Protein AF-T1IU68-F1 (afdb_monomer_lite)

Structure (mmCIF, N/CA/C/O backbone):
data_AF-T1IU68-F1
#
_entry.id   AF-T1IU68-F1
#
loop_
_atom_site.group_PDB
_atom_site.id
_atom_site.type_symbol
_atom_site.label_atom_id
_atom_site.label_alt_id
_atom_site.label_comp_id
_atom_site.label_asym_id
_atom_site.label_entity_id
_atom_site.label_seq_id
_atom_site.pdbx_PDB_ins_code
_atom_site.Cartn_x
_atom_site.Cartn_y
_atom_site.Cartn_z
_atom_site.occupancy
_atom_site.B_iso_or_equiv
_atom_site.auth_seq_id
_atom_site.auth_comp_id
_atom_site.auth_asym_id
_atom_site.auth_atom_id
_atom_site.pdbx_PDB_model_num
ATOM 1 N N . MET A 1 1 ? 6.802 -3.110 -20.819 1.00 61.47 1 MET A N 1
ATOM 2 C CA . MET A 1 1 ? 5.714 -2.334 -20.198 1.00 61.47 1 MET A CA 1
ATOM 3 C C . MET A 1 1 ? 6.019 -0.895 -20.506 1.00 61.47 1 MET A C 1
ATOM 5 O O . MET A 1 1 ? 7.110 -0.452 -20.181 1.00 61.47 1 MET A O 1
ATOM 9 N N . GLU A 1 2 ? 5.124 -0.239 -21.220 1.00 74.50 2 GLU A N 1
ATOM 10 C CA . GLU A 1 2 ? 5.261 1.149 -21.642 1.00 74.50 2 GLU A CA 1
ATOM 11 C C . GLU A 1 2 ? 3.881 1.775 -21.454 1.00 74.50 2 GLU A C 1
ATOM 13 O O . GLU A 1 2 ? 2.880 1.125 -21.759 1.00 74.50 2 GLU A O 1
ATOM 18 N N . GLY A 1 3 ? 3.831 2.956 -20.849 1.00 82.50 3 GLY A N 1
ATOM 19 C CA . GLY A 1 3 ? 2.588 3.612 -20.463 1.00 82.50 3 GLY A CA 1
ATOM 20 C C . GLY A 1 3 ? 2.772 4.499 -19.238 1.00 82.50 3 GLY A C 1
ATOM 21 O O . GLY A 1 3 ? 3.686 4.291 -18.437 1.00 82.50 3 GLY A O 1
ATOM 22 N N . ASP A 1 4 ? 1.886 5.479 -19.107 1.00 89.00 4 ASP A N 1
ATOM 23 C CA . ASP A 1 4 ? 1.865 6.393 -17.972 1.00 89.00 4 ASP A CA 1
ATOM 24 C C . ASP A 1 4 ? 1.159 5.750 -16.773 1.00 89.00 4 ASP A C 1
ATOM 26 O O . ASP A 1 4 ? 0.161 5.034 -16.920 1.00 89.00 4 ASP A O 1
ATOM 30 N N . LEU A 1 5 ? 1.672 6.016 -15.569 1.00 90.62 5 LEU A N 1
ATOM 31 C CA . LEU A 1 5 ? 1.045 5.571 -14.328 1.00 90.62 5 LEU A CA 1
ATOM 32 C C . LEU A 1 5 ? -0.271 6.321 -14.097 1.00 90.62 5 LEU A C 1
ATOM 34 O O . LEU A 1 5 ? -0.363 7.534 -14.283 1.00 90.62 5 LEU A O 1
ATOM 38 N N . SER A 1 6 ? -1.288 5.598 -13.630 1.00 90.88 6 SER A N 1
ATOM 39 C CA . SER A 1 6 ? -2.611 6.161 -13.319 1.00 90.88 6 SER A CA 1
ATOM 40 C C . SER A 1 6 ? -2.557 7.220 -12.220 1.00 90.88 6 SER A C 1
ATOM 42 O O . SER A 1 6 ? -3.398 8.119 -12.163 1.00 90.88 6 SER A O 1
ATOM 44 N N . TRP A 1 7 ? -1.580 7.102 -11.323 1.00 90.44 7 TRP A N 1
ATOM 45 C CA . TRP A 1 7 ? -1.438 7.943 -10.147 1.00 90.44 7 TRP A CA 1
ATOM 46 C C . TRP A 1 7 ? 0.023 8.291 -9.920 1.00 90.44 7 TRP A C 1
ATOM 48 O O . TRP A 1 7 ? 0.905 7.482 -10.181 1.00 90.44 7 TRP A O 1
ATOM 58 N N . LYS A 1 8 ? 0.256 9.479 -9.358 1.00 90.81 8 LYS A N 1
ATOM 59 C CA . LYS A 1 8 ? 1.592 9.914 -8.961 1.00 90.81 8 LYS A CA 1
ATOM 60 C C . LYS A 1 8 ? 2.097 9.101 -7.766 1.00 90.81 8 LYS A C 1
ATOM 62 O O . LYS A 1 8 ? 1.445 9.039 -6.718 1.00 90.81 8 LYS A O 1
ATOM 67 N N . GLU A 1 9 ? 3.286 8.554 -7.920 1.00 90.38 9 GLU A N 1
ATOM 68 C CA . GLU A 1 9 ? 4.063 7.800 -6.948 1.00 90.38 9 GLU A CA 1
ATOM 69 C C . GLU A 1 9 ? 5.212 8.639 -6.371 1.00 90.38 9 GLU A C 1
ATOM 71 O O . GLU A 1 9 ? 5.627 9.663 -6.923 1.00 90.38 9 GLU A O 1
ATOM 76 N N . ASN A 1 10 ? 5.711 8.224 -5.210 1.00 92.75 10 ASN A N 1
ATOM 77 C CA . ASN A 1 10 ? 6.903 8.799 -4.616 1.00 92.75 10 ASN A CA 1
ATOM 78 C C . ASN A 1 10 ? 8.127 8.043 -5.142 1.00 92.75 10 ASN A C 1
ATOM 80 O O . ASN A 1 10 ? 8.523 7.016 -4.592 1.00 92.75 10 ASN A O 1
ATOM 84 N N . VAL A 1 11 ? 8.710 8.561 -6.221 1.00 90.69 11 VAL A N 1
ATOM 85 C CA . VAL A 1 11 ? 9.860 7.951 -6.902 1.00 90.69 11 VAL A CA 1
ATOM 86 C C . VAL A 1 11 ? 11.069 7.805 -5.973 1.00 90.69 11 VAL A C 1
ATOM 88 O O . VAL A 1 11 ? 11.772 6.807 -6.063 1.00 90.69 11 VAL A O 1
ATOM 91 N N . GLU A 1 12 ? 11.286 8.745 -5.048 1.00 92.50 12 GLU A N 1
ATOM 92 C CA . GLU A 1 12 ? 12.439 8.725 -4.133 1.00 92.50 12 GLU A CA 1
ATOM 93 C C . GLU A 1 12 ? 12.379 7.561 -3.136 1.00 92.50 12 GLU A C 1
ATOM 95 O O . GLU A 1 12 ? 13.410 6.995 -2.778 1.00 92.50 12 GLU A O 1
ATOM 100 N N . ASN A 1 13 ? 11.168 7.181 -2.725 1.00 91.94 13 ASN A N 1
ATOM 101 C CA . ASN A 1 13 ? 10.932 6.075 -1.795 1.00 91.94 13 ASN A CA 1
ATOM 102 C C . ASN A 1 13 ? 10.561 4.763 -2.502 1.00 91.94 13 ASN A C 1
ATOM 104 O O . ASN A 1 13 ? 10.423 3.723 -1.855 1.00 91.94 13 ASN A O 1
ATOM 108 N N . SER A 1 14 ? 10.389 4.801 -3.821 1.00 93.00 14 SER A N 1
ATOM 109 C CA . SER A 1 14 ? 10.134 3.616 -4.633 1.00 93.00 14 SER A CA 1
ATOM 110 C C . SER A 1 14 ? 11.450 2.910 -4.947 1.00 93.00 14 SER A C 1
ATOM 112 O O . SER A 1 14 ? 12.492 3.535 -5.127 1.00 93.00 14 SER A O 1
ATOM 114 N N . CYS A 1 15 ? 11.426 1.584 -5.011 1.00 94.75 15 CYS A N 1
ATOM 115 C CA . CYS A 1 15 ? 12.633 0.791 -5.226 1.00 94.75 15 CYS A CA 1
ATOM 116 C C . CYS A 1 15 ? 12.321 -0.445 -6.063 1.00 94.75 15 CYS A C 1
ATOM 118 O O . CYS A 1 15 ? 11.192 -0.929 -6.097 1.00 94.75 15 CYS A O 1
ATOM 120 N N . TRP A 1 16 ? 13.333 -0.985 -6.733 1.00 94.75 16 TRP A N 1
ATOM 121 C CA . TRP A 1 16 ? 13.224 -2.232 -7.474 1.00 94.75 16 TRP A CA 1
ATOM 122 C C . TRP A 1 16 ? 14.354 -3.181 -7.089 1.00 94.75 16 TRP A C 1
ATOM 124 O O . TRP A 1 16 ? 15.434 -2.780 -6.659 1.00 94.75 16 TRP A O 1
ATOM 134 N N . THR A 1 17 ? 14.103 -4.477 -7.216 1.00 94.19 17 THR A N 1
ATOM 135 C CA . THR A 1 17 ? 15.082 -5.519 -6.920 1.00 94.19 17 THR A CA 1
ATOM 136 C C . THR A 1 17 ? 15.030 -6.574 -8.008 1.00 94.19 17 THR A C 1
ATOM 138 O O . THR A 1 17 ? 13.962 -7.064 -8.371 1.00 94.19 17 THR A O 1
ATOM 141 N N . LEU A 1 18 ? 16.195 -6.951 -8.528 1.00 94.62 18 LEU A N 1
ATOM 142 C CA . LEU A 1 18 ? 16.316 -8.039 -9.487 1.00 94.62 18 LEU A CA 1
ATOM 143 C C . LEU A 1 18 ? 16.626 -9.339 -8.751 1.00 94.62 18 LEU A C 1
ATOM 145 O O . LEU A 1 18 ? 17.624 -9.432 -8.037 1.00 94.62 18 LEU A O 1
ATOM 149 N N . ARG A 1 19 ? 15.799 -10.363 -8.970 1.00 90.88 19 ARG A N 1
ATOM 150 C CA . ARG A 1 19 ? 16.094 -11.735 -8.547 1.00 90.88 19 ARG A CA 1
ATOM 151 C C . ARG A 1 19 ? 16.571 -12.529 -9.767 1.00 90.88 19 ARG A C 1
ATOM 153 O O . ARG A 1 19 ? 15.749 -12.802 -10.647 1.00 90.88 19 ARG A O 1
ATOM 160 N N . PRO A 1 20 ? 17.871 -12.877 -9.859 1.00 88.94 20 PRO A N 1
ATOM 161 C CA . PRO A 1 20 ? 18.412 -13.608 -11.003 1.00 88.94 20 PRO A CA 1
ATOM 162 C C . PRO A 1 20 ? 17.635 -14.901 -11.270 1.00 88.94 20 PRO A C 1
ATOM 164 O O . PRO A 1 20 ? 17.374 -15.671 -10.349 1.00 88.94 20 PRO A O 1
ATOM 167 N N . GLY A 1 21 ? 17.246 -15.126 -12.527 1.00 89.06 21 GLY A N 1
ATOM 168 C CA . GLY A 1 21 ? 16.495 -16.317 -12.943 1.00 89.06 21 GLY A CA 1
ATOM 169 C C . GLY A 1 21 ? 15.010 -16.333 -12.561 1.00 89.06 21 GLY A C 1
ATOM 170 O O . GLY A 1 21 ? 14.351 -17.336 -12.818 1.00 89.06 21 GLY A O 1
ATOM 171 N N . GLN A 1 22 ? 14.474 -15.259 -11.970 1.00 88.81 22 GLN A N 1
ATOM 172 C CA . GLN A 1 22 ? 13.063 -15.188 -11.586 1.00 88.81 22 GLN A CA 1
ATOM 173 C C . GLN A 1 22 ? 12.346 -13.996 -12.229 1.00 88.81 22 GLN A C 1
ATOM 175 O O . GLN A 1 22 ? 11.746 -14.139 -13.290 1.00 88.81 22 GLN A O 1
ATOM 180 N N . ALA A 1 23 ? 12.373 -12.832 -11.580 1.00 90.06 23 ALA A N 1
ATOM 181 C CA . ALA A 1 23 ? 11.648 -11.646 -12.015 1.00 90.06 23 ALA A CA 1
ATOM 182 C C . ALA A 1 23 ? 12.250 -10.377 -11.397 1.00 90.06 23 ALA A C 1
ATOM 184 O O . ALA A 1 23 ? 12.953 -10.424 -10.381 1.00 90.06 23 ALA A O 1
ATOM 185 N N . VAL A 1 24 ? 11.940 -9.236 -12.013 1.00 92.38 24 VAL A N 1
ATOM 186 C CA . VAL A 1 24 ? 12.144 -7.915 -11.414 1.00 92.38 24 VAL A CA 1
ATOM 187 C C . VAL A 1 24 ? 10.972 -7.643 -10.479 1.00 92.38 24 VAL A C 1
ATOM 189 O O . VAL A 1 24 ? 9.818 -7.710 -10.897 1.00 92.38 24 VAL A O 1
ATOM 192 N N . HIS A 1 25 ? 11.267 -7.343 -9.220 1.00 91.88 25 HIS A N 1
ATOM 193 C CA . HIS A 1 25 ? 10.282 -6.880 -8.255 1.00 91.88 25 HIS A CA 1
ATOM 194 C C . HIS A 1 25 ? 10.338 -5.356 -8.186 1.00 91.88 25 HIS A C 1
ATOM 196 O O . HIS A 1 25 ? 11.415 -4.798 -7.986 1.00 91.88 25 HIS A O 1
ATOM 202 N N . VAL A 1 26 ? 9.198 -4.691 -8.357 1.00 91.94 26 VAL A N 1
ATOM 203 C CA . VAL A 1 26 ? 9.084 -3.230 -8.298 1.00 91.94 26 VAL A CA 1
ATOM 204 C C . VAL A 1 26 ? 8.154 -2.876 -7.147 1.00 91.94 26 VAL A C 1
ATOM 206 O O . VAL A 1 26 ? 7.023 -3.351 -7.101 1.00 91.94 26 VAL A O 1
ATOM 209 N N . ASN A 1 27 ? 8.643 -2.053 -6.227 1.00 92.44 27 ASN A N 1
ATOM 210 C CA . ASN A 1 27 ? 7.880 -1.490 -5.128 1.00 92.44 27 ASN A CA 1
ATOM 211 C C . ASN A 1 27 ? 7.641 0.001 -5.392 1.00 92.44 27 ASN A C 1
ATOM 213 O O . ASN A 1 27 ? 8.604 0.764 -5.493 1.00 92.44 27 ASN A O 1
ATOM 217 N N . LEU A 1 28 ? 6.373 0.399 -5.496 1.00 93.44 28 LEU A N 1
ATOM 218 C CA . LEU A 1 28 ? 5.964 1.780 -5.743 1.00 93.44 28 LEU A CA 1
ATOM 219 C C . LEU A 1 28 ? 5.321 2.364 -4.491 1.00 93.44 28 LEU A C 1
ATOM 221 O O . LEU A 1 28 ? 4.300 1.866 -4.016 1.00 93.44 28 LEU A O 1
ATOM 225 N N . GLU A 1 29 ? 5.904 3.445 -3.988 1.00 93.44 29 GLU A N 1
ATOM 226 C CA . GLU A 1 29 ? 5.399 4.143 -2.815 1.00 93.44 29 GLU A CA 1
ATOM 227 C C . GLU A 1 29 ? 4.303 5.135 -3.217 1.00 93.44 29 GLU A C 1
ATOM 229 O O . GLU A 1 29 ? 4.472 5.958 -4.121 1.00 93.44 29 GLU A O 1
ATOM 234 N N . LYS A 1 30 ? 3.154 5.084 -2.540 1.00 91.50 30 LYS A N 1
ATOM 235 C CA . LYS A 1 30 ? 2.020 5.958 -2.861 1.00 91.50 30 LYS A CA 1
ATOM 236 C C . LYS A 1 30 ? 2.225 7.345 -2.256 1.00 91.50 30 LYS A C 1
ATOM 238 O O . LYS A 1 30 ? 2.524 7.475 -1.078 1.00 91.50 30 LYS A O 1
ATOM 243 N N . VAL A 1 31 ? 1.951 8.403 -3.026 1.00 92.44 31 VAL A N 1
ATOM 244 C CA . VAL A 1 31 ? 1.929 9.780 -2.483 1.00 92.44 31 VAL A CA 1
ATOM 245 C C . VAL A 1 31 ? 0.722 10.004 -1.566 1.00 92.44 31 VAL A C 1
ATOM 247 O O . VAL A 1 31 ? 0.768 10.828 -0.658 1.00 92.44 31 VAL A O 1
ATOM 250 N N . GLN A 1 32 ? -0.382 9.299 -1.818 1.00 89.31 32 GLN A N 1
ATOM 251 C CA . GLN A 1 32 ? -1.616 9.412 -1.047 1.00 89.31 32 GLN A CA 1
ATOM 252 C C . GLN A 1 32 ? -2.166 8.028 -0.727 1.00 89.31 32 GLN A C 1
ATOM 254 O O . GLN A 1 32 ? -2.144 7.134 -1.577 1.00 89.31 32 GLN A O 1
ATOM 259 N N . GLU A 1 33 ? -2.725 7.877 0.470 1.00 87.19 33 GLU A N 1
ATOM 260 C CA . GLU A 1 33 ? -3.390 6.650 0.892 1.00 87.19 33 GLU A CA 1
ATOM 261 C C . GLU A 1 33 ? -4.703 6.471 0.114 1.00 87.19 33 GLU A C 1
ATOM 263 O O . GLU A 1 33 ? -5.739 7.056 0.429 1.00 87.19 33 GLU A O 1
ATOM 268 N N . ARG A 1 34 ? -4.637 5.708 -0.980 1.00 85.75 34 ARG A N 1
ATOM 269 C CA . ARG A 1 34 ? -5.787 5.381 -1.828 1.00 85.75 34 ARG A CA 1
ATOM 270 C C . ARG A 1 34 ? -5.636 4.026 -2.500 1.00 85.75 34 ARG A C 1
ATOM 272 O O . ARG A 1 34 ? -4.526 3.532 -2.731 1.00 85.75 34 ARG A O 1
ATOM 279 N N . TRP A 1 35 ? -6.771 3.457 -2.878 1.00 88.12 35 TRP A N 1
ATOM 280 C CA . TRP A 1 35 ? -6.822 2.321 -3.787 1.00 88.12 35 TRP A CA 1
ATOM 281 C C . TRP A 1 35 ? -6.498 2.770 -5.209 1.00 88.12 35 TRP A C 1
ATOM 283 O O . TRP A 1 35 ? -6.954 3.825 -5.646 1.00 88.12 35 TRP A O 1
ATOM 293 N N . TRP A 1 36 ? -5.686 1.979 -5.903 1.00 90.69 36 TRP A N 1
ATOM 294 C CA . TRP A 1 36 ? -5.427 2.158 -7.327 1.00 90.69 36 TRP A CA 1
ATOM 295 C C . TRP A 1 36 ? -6.367 1.217 -8.075 1.00 90.69 36 TRP A C 1
ATOM 297 O O . TRP A 1 36 ? -6.375 0.017 -7.817 1.00 90.69 36 TRP A O 1
ATOM 307 N N . ASP A 1 37 ? -7.200 1.779 -8.943 1.00 90.94 37 ASP A N 1
ATOM 308 C CA . ASP A 1 37 ? -8.057 1.040 -9.871 1.00 90.94 37 ASP A CA 1
ATOM 309 C C . ASP A 1 37 ? -7.239 0.390 -10.990 1.00 90.94 37 ASP A C 1
ATOM 311 O O . ASP A 1 37 ? -7.644 -0.640 -11.519 1.00 90.94 37 ASP A O 1
ATOM 315 N N . SER A 1 38 ? -6.087 0.970 -11.310 1.00 91.12 38 SER A N 1
ATOM 316 C CA . SER A 1 38 ? -5.120 0.486 -12.290 1.00 91.12 38 SER A CA 1
ATOM 317 C C . SER A 1 38 ? -3.725 1.039 -11.969 1.00 91.12 38 SER A C 1
ATOM 319 O O . SER A 1 38 ? -3.588 2.092 -11.341 1.00 91.12 38 SER A O 1
ATOM 321 N N . LEU A 1 39 ? -2.686 0.318 -12.379 1.00 90.00 39 LEU A N 1
ATOM 322 C CA . LEU A 1 39 ? -1.296 0.749 -12.409 1.00 90.00 39 LEU A CA 1
ATOM 323 C C . LEU A 1 39 ? -1.061 1.717 -13.573 1.00 90.00 39 LEU A C 1
ATOM 325 O O . LEU A 1 39 ? -0.667 2.855 -13.336 1.00 90.00 39 LEU A O 1
ATOM 329 N N . LEU A 1 40 ? -1.331 1.295 -14.812 1.00 91.88 40 LEU A N 1
ATOM 330 C CA . LEU A 1 40 ? -1.209 2.124 -16.019 1.00 91.88 40 LEU A CA 1
ATOM 331 C C . LEU A 1 40 ? -2.547 2.768 -16.405 1.00 91.88 40 LEU A C 1
ATOM 333 O O . LEU A 1 40 ? -3.601 2.332 -15.956 1.00 91.88 40 LEU A O 1
ATOM 337 N N . ILE A 1 41 ? -2.534 3.827 -17.211 1.00 90.00 41 ILE A N 1
ATOM 338 C CA . ILE A 1 41 ? -3.777 4.484 -17.663 1.00 90.00 41 ILE A CA 1
ATOM 339 C C . ILE A 1 41 ? -4.565 3.600 -18.646 1.00 90.00 41 ILE A C 1
ATOM 341 O O . ILE A 1 41 ? -5.795 3.575 -18.603 1.00 90.00 41 ILE A O 1
ATOM 345 N N . ASP A 1 42 ? -3.858 2.859 -19.502 1.00 88.50 42 ASP A N 1
ATOM 346 C CA . ASP A 1 42 ? -4.445 2.113 -20.625 1.00 88.50 42 ASP A CA 1
ATOM 347 C C . ASP A 1 42 ? -4.882 0.679 -20.275 1.00 88.50 42 ASP A C 1
ATOM 349 O O . ASP A 1 42 ? -5.355 -0.065 -21.137 1.00 88.50 42 ASP A O 1
ATOM 353 N N . GLU A 1 43 ? -4.723 0.254 -19.022 1.00 87.62 43 GLU A N 1
ATOM 354 C CA . GLU A 1 43 ? -5.085 -1.097 -18.584 1.00 87.62 43 GLU A CA 1
ATOM 355 C C . 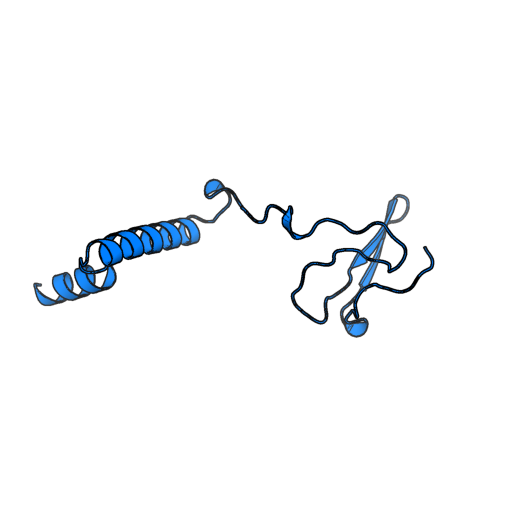GLU A 1 43 ? -6.528 -1.173 -18.039 1.00 87.62 43 GLU A C 1
ATOM 357 O O . GLU A 1 43 ? -7.107 -0.169 -17.609 1.00 87.62 43 GLU A O 1
ATOM 362 N N . PRO A 1 44 ? -7.155 -2.366 -18.050 1.00 90.12 44 PRO A N 1
ATOM 363 C CA . PRO A 1 44 ? -8.500 -2.532 -17.516 1.00 90.12 44 PRO A CA 1
ATOM 364 C C . PRO A 1 44 ? -8.552 -2.240 -16.012 1.00 90.12 44 PRO A C 1
ATOM 366 O O . PRO A 1 44 ? -7.820 -2.823 -15.215 1.00 90.12 44 PRO A O 1
ATOM 369 N N . LYS A 1 45 ? -9.494 -1.377 -15.629 1.00 89.75 45 LYS A N 1
ATOM 370 C CA . LYS A 1 45 ? -9.691 -0.944 -14.245 1.00 89.75 45 LYS A CA 1
ATOM 371 C C . LYS A 1 45 ? -10.356 -2.017 -13.390 1.00 89.75 45 LYS A C 1
ATOM 373 O O . LYS A 1 45 ? -11.358 -2.620 -13.778 1.00 89.75 45 LYS A O 1
ATOM 378 N N . ILE A 1 46 ? -9.847 -2.184 -12.178 1.00 88.00 46 ILE A N 1
ATOM 379 C CA . ILE A 1 46 ? -10.414 -3.032 -11.136 1.00 88.00 46 ILE A CA 1
ATOM 380 C C . ILE A 1 46 ? -11.550 -2.279 -10.439 1.00 88.00 46 ILE A C 1
ATOM 382 O O . ILE A 1 46 ? -11.465 -1.083 -10.148 1.00 88.00 46 ILE A O 1
ATOM 386 N N . ASN A 1 47 ? -12.630 -2.991 -10.118 1.00 86.12 47 ASN A N 1
ATOM 387 C CA . ASN A 1 47 ? -13.704 -2.423 -9.315 1.00 86.12 47 ASN A CA 1
ATOM 388 C C . ASN A 1 47 ? -13.295 -2.357 -7.835 1.00 86.12 47 ASN A C 1
ATOM 390 O O . ASN A 1 47 ? -13.513 -3.302 -7.078 1.00 86.12 47 ASN A O 1
ATOM 394 N N . ILE A 1 48 ? -12.757 -1.205 -7.425 1.00 84.62 48 ILE A N 1
ATOM 395 C CA . ILE A 1 48 ? -12.329 -0.924 -6.045 1.00 84.62 48 ILE A CA 1
ATOM 396 C C . ILE A 1 48 ? -13.443 -1.202 -5.020 1.00 84.62 48 ILE A C 1
ATOM 398 O O . ILE A 1 48 ? -13.160 -1.613 -3.899 1.00 84.62 48 ILE A O 1
ATOM 402 N N . ARG A 1 49 ? -14.722 -1.020 -5.384 1.00 79.06 49 ARG A N 1
ATOM 403 C CA . ARG A 1 49 ? -15.850 -1.224 -4.454 1.00 79.06 49 ARG A CA 1
ATOM 404 C C . ARG A 1 49 ? -16.076 -2.686 -4.080 1.00 79.06 49 ARG A C 1
ATOM 406 O O . ARG A 1 49 ? -16.721 -2.944 -3.072 1.00 79.06 49 ARG A O 1
ATOM 413 N N . ASN A 1 50 ? -15.566 -3.614 -4.884 1.00 81.31 50 ASN A N 1
ATOM 414 C CA . ASN A 1 50 ? -15.687 -5.049 -4.643 1.00 81.31 50 ASN A CA 1
ATOM 415 C C . ASN A 1 50 ? -14.455 -5.626 -3.932 1.00 81.31 50 ASN A C 1
ATOM 417 O O . ASN A 1 50 ? -14.378 -6.839 -3.757 1.00 81.31 50 ASN A O 1
ATOM 421 N N . ILE A 1 51 ? -13.482 -4.788 -3.558 1.00 81.06 51 ILE A N 1
ATOM 422 C CA . ILE A 1 51 ? -12.318 -5.237 -2.799 1.00 81.06 51 ILE A CA 1
ATOM 423 C C . ILE A 1 51 ? -12.776 -5.537 -1.373 1.00 81.06 51 ILE A C 1
ATOM 425 O O . ILE A 1 51 ? -13.218 -4.643 -0.650 1.00 81.06 51 ILE A O 1
ATOM 429 N N . ASP A 1 52 ? -12.667 -6.803 -0.980 1.00 77.44 52 ASP A N 1
ATOM 430 C CA . ASP A 1 52 ? -12.900 -7.217 0.394 1.00 77.44 52 ASP A CA 1
ATOM 431 C C . ASP A 1 52 ? -11.702 -6.805 1.257 1.00 77.44 52 ASP A C 1
ATOM 433 O O . ASP A 1 52 ? -10.587 -7.296 1.086 1.00 77.44 52 ASP A O 1
ATOM 437 N N . VAL A 1 53 ? -11.938 -5.854 2.158 1.00 75.31 53 VAL A N 1
ATOM 438 C CA . VAL A 1 53 ? -10.953 -5.380 3.143 1.00 75.31 53 VAL A CA 1
ATOM 439 C C . VAL A 1 53 ? -11.177 -6.060 4.500 1.00 75.31 53 VAL A C 1
ATOM 441 O O . VAL A 1 53 ? -10.527 -5.716 5.487 1.00 75.31 53 VAL A O 1
ATOM 444 N N . SER A 1 54 ? -12.124 -7.000 4.587 1.00 77.19 54 SER A N 1
ATOM 445 C CA . SER A 1 54 ? -12.364 -7.732 5.820 1.00 77.19 54 SER A CA 1
ATOM 446 C C . SER A 1 54 ? -11.207 -8.689 6.099 1.00 77.19 54 SER A C 1
ATOM 448 O O . SER A 1 54 ? -10.661 -9.348 5.215 1.00 77.19 54 SER A O 1
ATOM 450 N N . ARG A 1 55 ? -10.798 -8.738 7.366 1.00 74.44 55 ARG A N 1
ATOM 451 C CA . ARG A 1 55 ? -9.885 -9.754 7.883 1.00 74.44 55 ARG A CA 1
ATOM 452 C C . ARG A 1 55 ? -10.638 -10.561 8.934 1.00 74.44 55 ARG A C 1
ATOM 454 O O . ARG A 1 55 ? -11.382 -9.964 9.720 1.00 74.44 55 ARG A O 1
ATOM 461 N N . PRO A 1 56 ? -10.487 -11.893 8.959 1.00 79.12 56 PRO A N 1
ATOM 462 C CA . PRO A 1 56 ? -11.114 -12.700 9.990 1.00 79.12 56 PRO A CA 1
ATOM 463 C C . PRO A 1 56 ? -10.524 -12.321 11.352 1.00 79.12 56 PRO A C 1
ATOM 465 O O . PRO A 1 56 ? -9.320 -12.116 11.481 1.00 79.12 56 PRO A O 1
ATOM 468 N N . MET A 1 57 ? -11.375 -12.258 12.381 1.00 76.38 57 MET A N 1
ATOM 469 C CA . MET A 1 57 ? -10.960 -11.891 13.744 1.00 76.38 57 MET A CA 1
ATOM 470 C C . MET A 1 57 ? -9.790 -12.753 14.245 1.00 76.38 57 MET A C 1
ATOM 472 O O . MET A 1 57 ? -8.917 -12.261 14.946 1.00 76.38 57 MET A O 1
ATOM 476 N N . ASN A 1 58 ? -9.752 -14.024 13.835 1.00 81.81 58 ASN A N 1
ATOM 477 C CA . ASN A 1 58 ? -8.748 -15.001 14.250 1.00 81.81 58 ASN A CA 1
ATOM 478 C C . ASN A 1 58 ? -7.318 -14.692 13.759 1.00 81.81 58 ASN A C 1
ATOM 480 O O . ASN A 1 58 ? -6.369 -15.250 14.297 1.00 81.81 58 ASN A O 1
ATOM 484 N N . ASP A 1 59 ? -7.163 -13.813 12.763 1.00 82.25 59 ASP A N 1
ATOM 485 C CA . ASP A 1 59 ? -5.855 -13.374 12.253 1.00 82.25 59 ASP A CA 1
ATOM 486 C C . ASP A 1 59 ? -5.342 -12.103 12.961 1.00 82.25 59 ASP A C 1
ATOM 488 O O . ASP A 1 59 ? -4.292 -11.567 12.591 1.00 82.25 59 ASP A O 1
ATOM 492 N N . LEU A 1 60 ? -6.107 -11.575 13.922 1.00 82.62 60 LEU A N 1
ATOM 493 C CA . LEU A 1 60 ? -5.727 -10.447 14.775 1.00 82.62 60 LEU A CA 1
ATOM 494 C C . LEU A 1 60 ? -5.087 -10.958 16.065 1.00 82.62 60 LEU A C 1
ATOM 496 O O . LEU A 1 60 ? -5.456 -12.027 16.556 1.00 82.62 60 LEU A O 1
ATOM 500 N N . ALA A 1 61 ? -4.157 -10.184 16.623 1.00 85.62 61 ALA A N 1
ATOM 501 C CA . ALA A 1 61 ? -3.537 -10.516 17.902 1.00 85.62 61 ALA A CA 1
ATOM 502 C C . ALA A 1 61 ? -4.555 -10.428 19.058 1.00 85.62 61 ALA A C 1
ATOM 504 O O . ALA A 1 6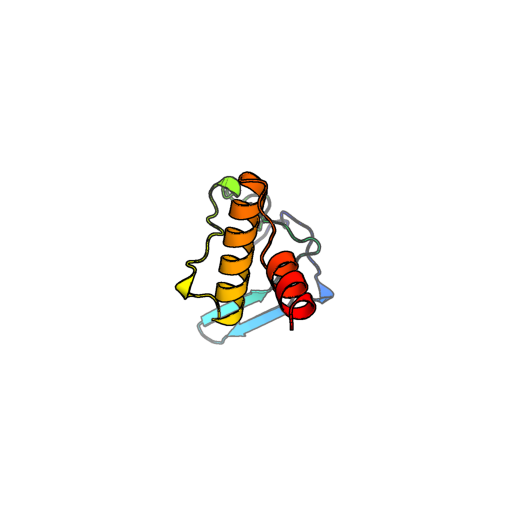1 ? -5.542 -9.693 18.981 1.00 85.62 61 ALA A O 1
ATOM 505 N N . ASP A 1 62 ? -4.325 -11.180 20.140 1.00 86.38 62 ASP A N 1
ATOM 506 C CA . ASP A 1 62 ? -5.267 -11.289 21.267 1.00 86.38 62 ASP A CA 1
ATOM 507 C C . ASP A 1 62 ? -5.643 -9.920 21.874 1.00 86.38 62 ASP A C 1
ATOM 509 O O . ASP A 1 62 ? -6.777 -9.707 22.313 1.00 86.38 62 ASP A O 1
ATOM 513 N N . ASP A 1 63 ? -4.712 -8.963 21.878 1.00 87.00 63 ASP A N 1
ATOM 514 C CA . ASP A 1 63 ? -4.929 -7.596 22.356 1.00 87.00 63 ASP A CA 1
ATOM 515 C C . ASP A 1 63 ? -5.831 -6.777 21.418 1.00 87.00 63 ASP A C 1
ATOM 517 O O . ASP A 1 63 ? -6.717 -6.046 21.877 1.00 87.00 63 ASP A O 1
ATOM 521 N N . GLU A 1 64 ? -5.665 -6.935 20.105 1.00 83.94 64 GLU A N 1
ATOM 522 C CA . GLU A 1 64 ? -6.529 -6.326 19.093 1.00 83.94 64 GLU A CA 1
ATOM 523 C C . GLU A 1 64 ? -7.955 -6.891 19.175 1.00 83.94 64 GLU A C 1
ATOM 525 O O . GLU A 1 64 ? -8.929 -6.129 19.164 1.00 83.94 64 GLU A O 1
ATOM 530 N N . GLN A 1 65 ? -8.088 -8.212 19.339 1.00 88.06 65 GLN A N 1
ATOM 531 C CA . GLN A 1 65 ? -9.379 -8.884 19.517 1.00 88.06 65 GLN A CA 1
ATOM 532 C C . GLN A 1 65 ? -10.108 -8.384 20.772 1.00 88.06 65 GLN A C 1
ATOM 534 O O . GLN A 1 65 ? -11.292 -8.033 20.711 1.00 88.06 65 GLN A O 1
ATOM 539 N N . ALA A 1 66 ? -9.399 -8.286 21.904 1.00 86.62 66 ALA A N 1
ATOM 540 C CA . ALA A 1 66 ? -9.955 -7.790 23.161 1.00 86.62 66 ALA A CA 1
ATOM 541 C C . ALA A 1 66 ? -10.495 -6.357 23.024 1.00 86.62 66 ALA A C 1
ATOM 543 O O . ALA A 1 66 ? -11.589 -6.048 23.506 1.00 86.62 66 ALA A O 1
ATOM 544 N N . LYS A 1 67 ? -9.772 -5.494 22.301 1.00 85.56 67 LYS A N 1
ATOM 545 C CA . LYS A 1 67 ? -10.194 -4.115 22.036 1.00 85.56 67 LYS A CA 1
ATOM 546 C C . LYS A 1 67 ? -11.442 -4.051 21.158 1.00 85.56 67 LYS A C 1
ATOM 548 O O . LYS A 1 67 ? -12.336 -3.247 21.425 1.00 85.56 67 LYS A O 1
ATOM 553 N N . ILE A 1 68 ? -11.542 -4.903 20.136 1.00 86.56 68 ILE A N 1
ATOM 554 C CA . ILE A 1 68 ? -12.748 -4.967 19.298 1.00 86.56 68 ILE A CA 1
ATOM 555 C C . ILE A 1 68 ? -13.948 -5.447 20.122 1.00 86.56 68 ILE A C 1
ATOM 557 O O . ILE A 1 68 ? -15.017 -4.841 20.041 1.00 86.56 68 ILE A O 1
ATOM 561 N N . HIS A 1 69 ? -13.777 -6.469 20.964 1.00 85.75 69 HIS A N 1
ATOM 562 C CA . HIS A 1 69 ? -14.832 -6.941 21.866 1.00 85.75 69 HIS A CA 1
ATOM 563 C C . HIS A 1 69 ? -15.308 -5.838 22.822 1.00 85.75 69 HIS A C 1
ATOM 565 O O . HIS A 1 69 ? -16.515 -5.658 23.005 1.00 85.75 69 HIS A O 1
ATOM 571 N N . GLU A 1 70 ? -14.385 -5.055 23.387 1.00 86.75 70 GLU A N 1
ATOM 572 C CA . GLU A 1 70 ? -14.724 -3.910 24.236 1.00 86.75 70 GLU A CA 1
ATOM 573 C C . GLU A 1 70 ? -15.529 -2.849 23.468 1.00 86.75 70 GLU A C 1
ATOM 575 O O . GLU A 1 70 ? -16.550 -2.359 23.959 1.00 86.75 70 GLU A O 1
ATOM 580 N N . LEU A 1 71 ? -15.111 -2.513 22.243 1.00 86.31 71 LEU A N 1
ATOM 581 C CA . LEU A 1 71 ? -15.815 -1.555 21.388 1.00 86.31 71 LEU A CA 1
ATOM 582 C C . LEU A 1 71 ? -17.228 -2.034 21.036 1.00 86.31 71 LEU A C 1
ATOM 584 O O . LEU A 1 71 ? -18.174 -1.248 21.128 1.00 86.31 71 LEU A O 1
ATOM 588 N N . MET A 1 72 ? -17.393 -3.315 20.691 1.00 86.75 72 MET A N 1
ATOM 589 C CA . MET A 1 72 ? -18.705 -3.912 20.414 1.00 86.75 72 MET A CA 1
ATOM 590 C C . MET A 1 72 ? -19.612 -3.866 21.649 1.00 86.75 72 MET A C 1
ATOM 592 O O . MET A 1 72 ? -20.771 -3.455 21.551 1.00 86.75 72 MET A O 1
ATOM 596 N N . TYR A 1 73 ? -19.077 -4.213 22.824 1.00 85.75 73 TYR A N 1
ATOM 597 C CA . TYR A 1 73 ? -19.811 -4.139 24.086 1.00 85.75 73 TYR A CA 1
ATOM 598 C C . TYR A 1 73 ? -20.257 -2.705 24.394 1.00 85.75 73 TYR A C 1
ATOM 600 O O . TYR A 1 73 ? -21.433 -2.463 24.670 1.00 85.75 73 TYR A O 1
ATOM 608 N N . ASN A 1 74 ? -19.347 -1.736 24.282 1.00 86.44 74 ASN A N 1
ATOM 609 C CA . ASN A 1 74 ? -19.643 -0.324 24.516 1.00 86.44 74 ASN A CA 1
ATOM 610 C C . ASN A 1 74 ? -20.695 0.211 23.541 1.00 86.44 74 ASN A C 1
ATOM 612 O O . ASN A 1 74 ? -21.621 0.903 23.965 1.00 86.44 74 ASN A O 1
ATOM 616 N N . GLN A 1 75 ? -20.604 -0.146 22.259 1.00 85.62 75 GLN A N 1
ATOM 617 C CA . GLN A 1 75 ? -21.590 0.247 21.254 1.00 85.62 75 GLN A CA 1
ATOM 618 C C . GLN A 1 75 ? -22.984 -0.306 21.591 1.00 85.62 75 GLN A C 1
ATOM 620 O O . GLN A 1 75 ? -23.985 0.402 21.455 1.00 85.62 75 GLN A O 1
ATOM 625 N N . GLN A 1 76 ? -23.064 -1.549 22.075 1.00 87.44 76 GLN A N 1
ATOM 626 C CA . GLN A 1 76 ? -24.318 -2.144 22.531 1.00 87.44 76 GLN A CA 1
ATOM 627 C C . GLN A 1 76 ? -24.867 -1.445 23.784 1.00 87.44 76 GLN A C 1
ATOM 629 O O . GLN A 1 76 ? -26.060 -1.143 23.825 1.00 87.44 76 GLN A O 1
ATOM 634 N N . GLN A 1 77 ? -24.028 -1.144 24.783 1.00 85.31 77 GLN A N 1
ATOM 635 C CA . GLN A 1 77 ? -24.458 -0.410 25.982 1.00 85.31 77 GLN A CA 1
ATOM 636 C C . GLN A 1 77 ? -24.985 0.984 25.622 1.00 85.31 77 GLN A C 1
ATOM 638 O O . GLN A 1 77 ? -26.069 1.353 26.068 1.00 85.31 77 GLN A O 1
ATOM 643 N N . GLN A 1 78 ? -24.286 1.714 24.745 1.00 84.62 78 GLN A N 1
ATOM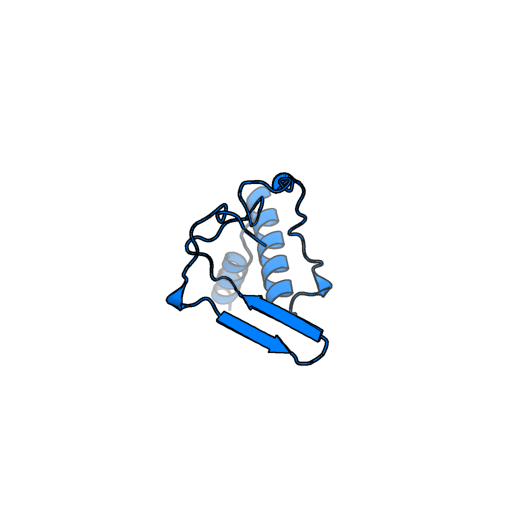 644 C CA . GLN A 1 78 ? -24.706 3.038 24.277 1.00 84.62 78 GLN A CA 1
ATOM 645 C C . GLN A 1 78 ? -26.071 3.002 23.583 1.00 84.62 78 GLN A C 1
ATOM 647 O O . GLN A 1 78 ? -26.931 3.822 23.895 1.00 84.62 78 GLN A O 1
ATOM 652 N N . ARG A 1 79 ? -26.314 2.025 22.696 1.00 81.88 79 ARG A N 1
ATOM 653 C CA . ARG A 1 79 ? -27.633 1.844 22.055 1.00 81.88 79 ARG A CA 1
ATOM 654 C C . ARG A 1 79 ? -28.750 1.581 23.065 1.00 81.88 79 ARG A C 1
ATOM 656 O O . ARG A 1 79 ? -29.888 1.961 22.825 1.00 81.88 79 ARG A O 1
ATOM 663 N N . LEU A 1 80 ? -28.425 0.932 24.181 1.00 85.69 80 LEU A N 1
ATOM 664 C CA . LEU A 1 80 ? -29.357 0.631 25.267 1.00 85.69 80 LEU A CA 1
ATOM 665 C C . LEU A 1 80 ? -29.446 1.753 26.319 1.00 85.69 80 LEU A C 1
ATOM 667 O O . LEU A 1 80 ? -30.143 1.577 27.316 1.00 85.69 80 LEU A O 1
ATOM 671 N N . GLY A 1 81 ? -28.733 2.872 26.137 1.00 82.56 81 GLY A N 1
ATOM 672 C CA . GLY A 1 81 ? -28.659 3.962 27.117 1.0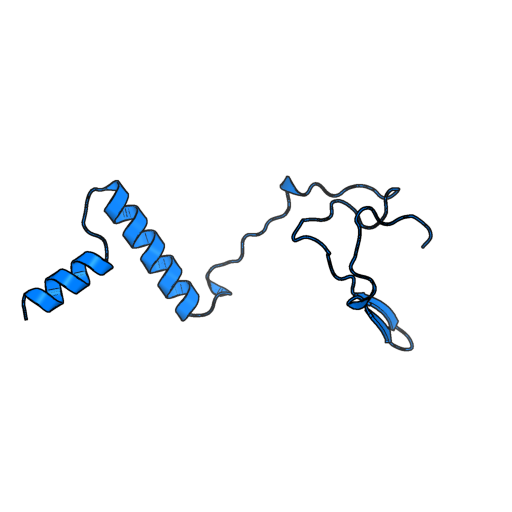0 82.56 81 GLY A CA 1
ATOM 673 C C . GLY A 1 81 ? -27.969 3.574 28.431 1.00 82.56 81 GLY A C 1
ATOM 674 O O . GLY A 1 81 ? -28.159 4.235 29.450 1.00 82.56 81 GLY A O 1
ATOM 675 N N . LYS A 1 82 ? -27.201 2.481 28.432 1.00 78.19 82 LYS A N 1
ATOM 676 C CA . LYS A 1 82 ? -26.487 1.957 29.596 1.00 78.19 82 LYS A CA 1
ATOM 677 C C . LYS A 1 82 ? -25.059 2.492 29.643 1.00 78.19 82 LYS A C 1
ATOM 679 O O . LYS A 1 82 ? -24.486 2.889 28.629 1.00 78.19 82 LYS A O 1
ATOM 684 N N . VAL A 1 83 ? -24.489 2.489 30.843 1.00 79.06 83 VAL A N 1
ATOM 685 C CA . VAL A 1 83 ? -23.114 2.935 31.081 1.00 79.06 83 VAL A CA 1
ATOM 686 C C . VAL A 1 83 ? -22.102 2.041 30.358 1.00 79.06 83 VAL A C 1
ATOM 688 O O . VAL A 1 83 ? -22.289 0.830 30.263 1.00 79.06 83 VAL A O 1
ATOM 691 N N . THR A 1 84 ? -21.035 2.636 29.830 1.00 81.94 84 THR A N 1
ATOM 692 C CA . THR A 1 84 ? -19.961 1.923 29.113 1.00 81.94 84 THR A CA 1
ATOM 693 C C . THR A 1 84 ? -19.010 1.202 30.074 1.00 81.94 84 THR A C 1
ATOM 695 O O . THR A 1 84 ? -18.988 1.494 31.271 1.00 81.94 84 THR A O 1
ATOM 698 N N . SER A 1 85 ? -18.163 0.300 29.564 1.00 75.75 85 SER A N 1
ATOM 699 C CA . SER A 1 85 ? -17.151 -0.431 30.348 1.00 75.75 85 SER A CA 1
ATOM 700 C C . SER A 1 85 ? -16.263 0.493 31.186 1.00 75.75 85 SER A C 1
ATOM 702 O O . SER A 1 85 ? -16.007 0.214 32.356 1.00 75.75 85 SER A O 1
ATOM 704 N N . GLN A 1 86 ? -15.849 1.635 30.626 1.00 74.12 86 GLN A N 1
ATOM 705 C CA . GLN A 1 86 ? -15.054 2.639 31.343 1.00 74.12 86 GLN A CA 1
ATOM 706 C C . GLN A 1 86 ? -15.821 3.244 32.524 1.00 74.12 86 GLN A C 1
ATOM 708 O O . GLN A 1 86 ? -15.278 3.381 33.618 1.00 74.12 86 GLN A O 1
ATOM 713 N N . GLN A 1 87 ? -17.103 3.560 32.331 1.00 71.81 87 GLN A N 1
ATOM 714 C CA . GLN A 1 87 ? -17.953 4.098 33.392 1.00 71.81 87 GLN A CA 1
ATOM 715 C C . GLN A 1 87 ? -18.225 3.057 34.486 1.00 71.81 87 GLN A C 1
ATOM 717 O O . GLN A 1 87 ? -18.232 3.412 35.664 1.00 71.81 87 GLN A O 1
ATOM 722 N N . MET A 1 88 ? -18.382 1.778 34.122 1.00 73.06 88 MET A N 1
ATOM 723 C CA . MET A 1 88 ? -18.493 0.680 35.090 1.00 73.06 88 MET A CA 1
ATOM 724 C C . MET A 1 88 ? -17.215 0.535 35.921 1.00 73.06 88 MET A C 1
ATOM 726 O O . MET A 1 88 ? -17.296 0.447 37.144 1.00 73.06 88 MET A O 1
ATOM 730 N N . MET A 1 89 ? -16.041 0.582 35.279 1.00 73.69 89 MET A N 1
ATOM 731 C CA . MET A 1 89 ? -14.750 0.546 35.974 1.00 73.69 89 MET A CA 1
ATOM 732 C C . MET A 1 89 ? -14.614 1.718 36.953 1.00 73.69 89 MET A C 1
ATOM 734 O O . MET A 1 89 ? -14.339 1.501 38.131 1.00 73.69 89 MET A O 1
ATOM 738 N N . CYS A 1 90 ? -14.877 2.952 36.510 1.00 71.44 90 CYS A N 1
ATOM 739 C CA . CYS A 1 90 ? -14.822 4.132 37.378 1.00 71.44 90 CYS A CA 1
ATOM 740 C C . CYS A 1 90 ? -15.796 4.047 38.565 1.00 71.44 90 CYS A C 1
ATOM 742 O O . CYS A 1 90 ? -15.457 4.484 39.664 1.00 71.44 90 CYS A O 1
ATOM 744 N N . ALA A 1 91 ? -16.993 3.487 38.367 1.00 70.88 91 ALA A N 1
ATOM 745 C CA . ALA A 1 91 ? -17.957 3.280 39.445 1.00 70.88 91 ALA A CA 1
ATOM 746 C C . ALA A 1 91 ? -17.471 2.229 40.458 1.00 70.88 91 ALA A C 1
ATOM 748 O O . ALA A 1 91 ? -17.619 2.429 41.665 1.00 70.88 91 ALA A O 1
ATOM 749 N N . TRP A 1 92 ? -16.840 1.152 39.982 1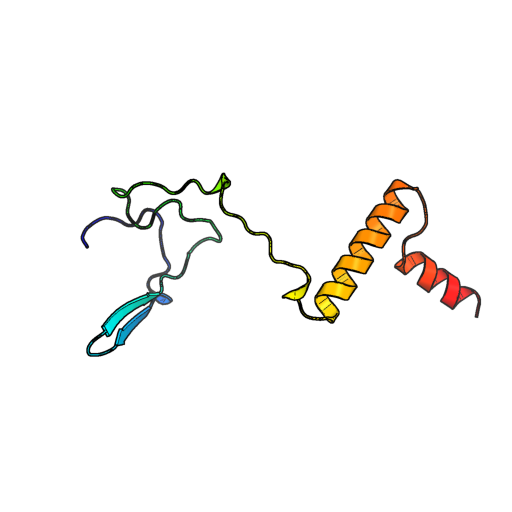.00 61.25 92 TRP A N 1
ATOM 750 C CA . TRP A 1 92 ? -16.281 0.093 40.824 1.00 61.25 92 TRP A CA 1
ATOM 751 C C . TRP A 1 92 ? -15.098 0.588 41.670 1.00 61.25 92 TRP A C 1
ATOM 753 O O . TRP A 1 92 ? -15.022 0.295 42.858 1.00 61.25 92 TRP A O 1
ATOM 763 N N . PHE A 1 93 ? -14.227 1.428 41.100 1.00 64.81 9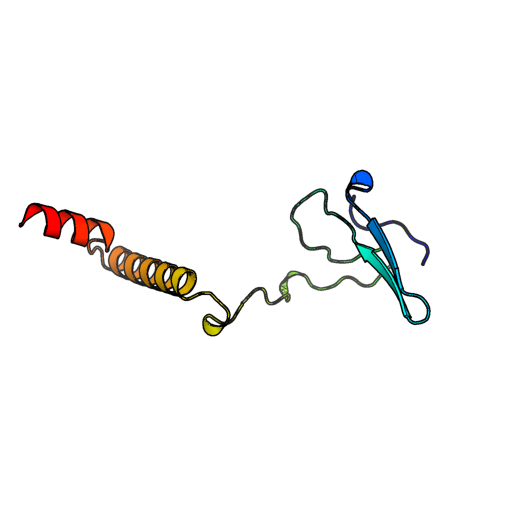3 PHE A N 1
ATOM 764 C CA . PHE A 1 93 ? -13.147 2.087 41.849 1.00 64.81 93 PHE A CA 1
ATOM 765 C C . PHE A 1 93 ? -13.646 3.116 42.872 1.00 64.81 93 PHE A C 1
ATOM 767 O O . PHE A 1 93 ? -12.939 3.396 43.829 1.00 64.81 93 PHE A O 1
ATOM 774 N N . ARG A 1 94 ? -14.845 3.684 42.692 1.00 62.50 94 ARG A N 1
ATOM 775 C CA . ARG A 1 94 ? -15.457 4.618 43.656 1.00 62.50 94 ARG A CA 1
ATOM 776 C C . ARG A 1 94 ? -16.161 3.938 44.829 1.00 62.50 94 ARG A C 1
ATOM 778 O O . ARG A 1 94 ? -16.504 4.620 45.788 1.00 62.50 94 ARG A O 1
ATOM 785 N N . THR A 1 95 ? -16.457 2.646 44.715 1.00 62.81 95 THR A N 1
ATOM 786 C CA . THR A 1 95 ? -17.209 1.876 45.722 1.00 62.81 95 THR A CA 1
ATOM 787 C C . THR A 1 95 ? -16.332 0.918 46.535 1.00 62.81 95 THR A C 1
ATOM 789 O O . THR A 1 95 ? -16.846 0.250 47.431 1.00 62.81 95 THR A O 1
ATOM 792 N N . LYS A 1 96 ? -15.022 0.890 46.265 1.00 49.56 96 LYS A N 1
ATOM 793 C CA . LYS A 1 96 ? -13.973 0.318 47.119 1.00 49.56 96 LYS A CA 1
ATOM 794 C C . LYS A 1 96 ? -13.200 1.433 47.812 1.00 49.56 96 LYS A C 1
ATOM 796 O O . LYS A 1 96 ? -12.741 1.176 48.944 1.00 49.56 96 LYS A O 1
#

pLDDT: mean 84.34, std 8.67, range [49.56, 94.75]

Foldseek 3Di:
DDADFPADFDPVPKDWDDDPPDDIRTGTHHPDPDDDLDGGPPDHGHDPVPDDPDDPLVVDDPVVNVVVVLVVQQVVCVVVVHDHPVRVVVVVVVVD

Sequence (96 aa):
MEGDLSWKENVENSCWTLRPGQAVHVNLEKVQERWWDSLLIDEPKINIRNIDVSRPMNDLADDEQAKIHELMYNQQQQRLGKVTSQQMMCAWFRTK

Secondary structure (DSSP, 8-state):
--S-BSS-EEEEEEEEEE-TTS-EEEEEEESSS---S-SBSSSPPP-GGG------GGGS-HHHHHHHHHHHHHHHHHHTTPPPHHHHHHHHHH--

Radius of gyration: 23.3 Å; chains: 1; bounding box: 48×26×69 Å

Organism: Strigamia maritima (NCBI:txid126957)

InterPro domains:
  IPR008978 HSP20-like chaperone [G3DSA:2.60.40.790] (1-73)
  IPR008978 HSP20-like chaperone [SSF49764] (2-92)
  IPR037898 NudC family [PTHR12356] (1-88)